Protein AF-A0A9Q2LB99-F1 (afdb_monomer_lite)

Structure (mmCIF, N/CA/C/O backbone):
data_AF-A0A9Q2LB99-F1
#
_entry.id   AF-A0A9Q2LB99-F1
#
loop_
_atom_site.group_PDB
_atom_site.id
_atom_site.type_symbol
_atom_site.label_atom_id
_atom_site.label_alt_id
_atom_site.label_comp_id
_atom_site.label_asym_id
_atom_site.label_entity_id
_atom_site.label_seq_id
_atom_site.pdbx_PDB_ins_code
_atom_site.Cartn_x
_atom_site.Cartn_y
_atom_site.Cartn_z
_atom_site.occupancy
_atom_site.B_iso_or_equiv
_atom_site.auth_seq_id
_atom_site.auth_comp_id
_atom_site.auth_asym_id
_atom_site.auth_atom_id
_atom_site.pdbx_PDB_model_num
ATOM 1 N N . MET A 1 1 ? 34.787 18.993 -24.298 1.00 51.38 1 MET A N 1
ATOM 2 C CA . MET A 1 1 ? 33.498 18.380 -23.935 1.00 51.38 1 MET A CA 1
ATOM 3 C C . MET A 1 1 ? 32.583 18.607 -25.123 1.00 51.38 1 MET A C 1
ATOM 5 O O . MET A 1 1 ? 32.182 19.742 -25.336 1.00 51.38 1 MET A O 1
ATOM 9 N N . SER A 1 2 ? 32.443 17.609 -25.991 1.00 49.34 2 SER A N 1
ATOM 10 C CA . SER A 1 2 ? 31.725 17.707 -27.271 1.00 49.34 2 SER A CA 1
ATOM 11 C C . SER A 1 2 ? 30.220 17.575 -27.046 1.00 49.34 2 SER A C 1
ATOM 13 O O . SER A 1 2 ? 29.806 16.781 -26.209 1.00 49.34 2 SER A O 1
ATOM 15 N N . ASP A 1 3 ? 29.398 18.306 -27.804 1.00 59.62 3 ASP A N 1
ATOM 16 C CA . ASP A 1 3 ? 27.926 18.249 -27.718 1.00 59.62 3 ASP A CA 1
ATOM 17 C C . ASP A 1 3 ? 27.359 16.819 -27.859 1.00 59.62 3 ASP A C 1
ATOM 19 O O . ASP A 1 3 ? 26.331 16.491 -27.270 1.00 59.62 3 ASP A O 1
ATOM 23 N N . VAL A 1 4 ? 28.091 15.934 -28.544 1.00 60.16 4 VAL A N 1
ATOM 24 C CA . VAL A 1 4 ? 27.773 14.506 -28.716 1.00 60.16 4 VAL A CA 1
ATOM 25 C C . VAL A 1 4 ? 27.783 13.731 -27.386 1.00 60.16 4 VAL A C 1
ATOM 27 O O . VAL A 1 4 ? 26.925 12.879 -27.176 1.00 60.16 4 VAL A O 1
ATOM 30 N N . ASP A 1 5 ? 28.679 14.066 -26.447 1.00 57.12 5 ASP A N 1
ATOM 31 C CA . ASP A 1 5 ? 28.749 13.416 -25.126 1.00 57.12 5 ASP A CA 1
ATOM 32 C C . ASP A 1 5 ? 27.571 13.815 -24.216 1.00 57.12 5 ASP A C 1
ATOM 34 O O . ASP A 1 5 ? 27.176 13.070 -23.317 1.00 57.12 5 ASP A O 1
ATOM 38 N N . ILE A 1 6 ? 26.985 15.000 -24.436 1.00 58.88 6 ILE A N 1
ATOM 39 C CA . ILE A 1 6 ? 25.828 15.478 -23.665 1.00 58.88 6 ILE A CA 1
ATOM 40 C C . ILE A 1 6 ? 24.530 14.837 -24.172 1.00 58.88 6 ILE A C 1
ATOM 42 O O . ILE A 1 6 ? 23.661 14.505 -23.361 1.00 58.88 6 ILE A O 1
ATOM 46 N N . GLU A 1 7 ? 24.397 14.622 -25.482 1.00 57.59 7 GLU A N 1
ATOM 47 C CA . GLU A 1 7 ? 23.252 13.923 -26.082 1.00 57.59 7 GLU A CA 1
ATOM 48 C C . GLU A 1 7 ? 23.172 12.461 -25.594 1.00 57.59 7 GLU A C 1
ATOM 50 O O . GLU A 1 7 ? 22.115 12.005 -25.145 1.00 57.59 7 GLU A O 1
ATOM 55 N N . ASP A 1 8 ? 24.316 11.766 -25.574 1.00 57.69 8 ASP A N 1
ATOM 56 C CA . ASP A 1 8 ? 24.423 10.351 -25.192 1.00 57.69 8 ASP A CA 1
ATOM 57 C C . ASP A 1 8 ? 24.264 10.122 -23.678 1.00 57.69 8 ASP A C 1
ATOM 59 O O . ASP A 1 8 ? 23.851 9.054 -23.240 1.00 57.69 8 ASP A O 1
ATOM 63 N N . SER A 1 9 ? 24.497 11.147 -22.846 1.00 59.38 9 SER A N 1
ATOM 64 C CA . SER A 1 9 ? 24.195 11.107 -21.406 1.00 59.38 9 SER A CA 1
ATOM 65 C C . SER A 1 9 ? 22.730 11.463 -21.092 1.00 59.38 9 SER A C 1
ATOM 67 O O . SER A 1 9 ? 22.159 10.976 -20.114 1.00 59.38 9 SER A O 1
ATOM 69 N N . ARG A 1 10 ? 22.060 12.263 -21.936 1.00 57.50 10 ARG A N 1
ATOM 70 C CA . ARG A 1 10 ? 20.634 12.623 -21.774 1.00 57.50 10 ARG A CA 1
ATOM 71 C C . ARG A 1 10 ? 19.684 11.484 -22.144 1.00 57.50 10 ARG A C 1
ATOM 73 O O . ARG A 1 10 ? 18.690 11.281 -21.443 1.00 57.50 10 ARG A O 1
ATOM 80 N N . ALA A 1 11 ? 19.990 10.717 -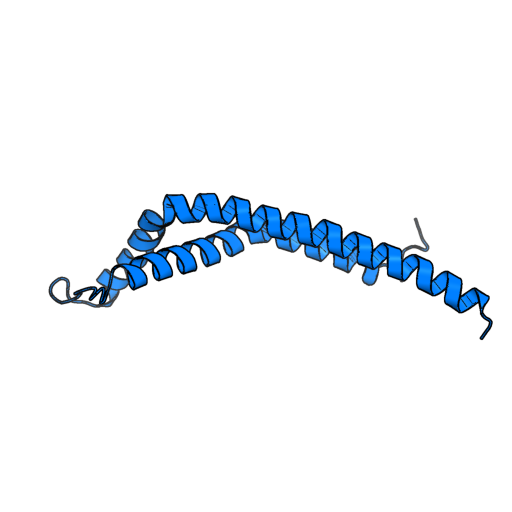23.189 1.00 60.59 11 ALA A N 1
ATOM 81 C CA . ALA A 1 11 ? 19.204 9.550 -23.596 1.00 60.59 11 ALA A CA 1
ATOM 82 C C . ALA A 1 11 ? 19.003 8.491 -22.472 1.00 60.59 11 ALA A C 1
ATOM 84 O O . ALA A 1 11 ? 17.855 8.112 -22.211 1.00 60.59 11 ALA A O 1
ATOM 85 N N . PRO A 1 12 ? 20.040 8.050 -21.725 1.00 66.00 12 PRO A N 1
ATOM 86 C CA . PRO A 1 12 ? 19.896 7.086 -20.633 1.00 66.00 12 PRO A CA 1
ATOM 87 C C . PRO A 1 12 ? 19.246 7.678 -19.374 1.00 66.00 12 PRO A C 1
ATOM 89 O O . PRO A 1 12 ? 18.603 6.942 -18.623 1.00 66.00 12 PRO A O 1
ATOM 92 N N . LEU A 1 13 ? 19.364 8.991 -19.132 1.00 62.53 13 LEU A N 1
ATOM 93 C CA . LEU A 1 13 ? 18.671 9.656 -18.019 1.00 62.53 13 LEU A CA 1
ATOM 94 C C . LEU A 1 13 ? 17.157 9.709 -18.250 1.00 62.53 13 LEU A C 1
ATOM 96 O O . LEU A 1 13 ? 16.383 9.430 -17.333 1.00 62.53 13 LEU A O 1
ATOM 100 N N . MET A 1 14 ? 16.728 9.988 -19.483 1.00 63.75 14 MET A N 1
ATOM 101 C CA . MET A 1 14 ? 15.309 9.966 -19.843 1.00 63.75 14 MET A CA 1
ATOM 102 C C . MET A 1 14 ? 14.705 8.563 -19.715 1.00 63.75 14 MET A C 1
ATOM 104 O O . MET A 1 14 ? 13.605 8.419 -19.179 1.00 63.75 14 MET A O 1
ATOM 108 N N . ALA A 1 15 ? 15.438 7.521 -20.119 1.00 67.75 15 ALA A N 1
ATOM 109 C CA . ALA A 1 15 ? 15.003 6.133 -19.954 1.00 67.75 15 ALA A CA 1
ATOM 110 C C . ALA A 1 15 ? 14.818 5.744 -18.472 1.00 67.75 15 ALA A C 1
ATOM 112 O O . ALA A 1 15 ? 13.817 5.123 -18.112 1.00 67.75 15 ALA A O 1
ATOM 113 N N . HIS A 1 16 ? 15.730 6.175 -17.595 1.00 70.31 16 HIS A N 1
ATOM 114 C CA . HIS A 1 16 ? 15.655 5.892 -16.160 1.00 70.31 16 HIS A CA 1
ATOM 115 C C . HIS A 1 16 ? 14.484 6.612 -15.459 1.00 70.31 16 HIS A C 1
ATOM 117 O O . HIS A 1 16 ? 13.827 6.043 -14.586 1.00 70.31 16 HIS A O 1
ATOM 123 N N . LEU A 1 17 ? 14.156 7.844 -15.868 1.00 75.25 17 LEU A N 1
ATOM 124 C CA . LEU A 1 17 ? 12.988 8.572 -15.349 1.00 75.25 17 LEU A CA 1
ATOM 125 C C . LEU A 1 17 ? 11.655 7.942 -15.790 1.00 75.25 17 LEU A C 1
ATOM 127 O O . LEU A 1 17 ? 10.696 7.897 -15.016 1.00 75.25 17 LEU A O 1
ATOM 131 N N . ILE A 1 18 ? 11.591 7.422 -17.018 1.00 77.56 18 ILE A N 1
ATOM 132 C CA . ILE A 1 18 ? 10.416 6.702 -17.537 1.00 77.56 18 ILE A CA 1
ATOM 133 C C . ILE A 1 18 ? 10.174 5.409 -16.748 1.00 77.56 18 ILE A C 1
ATOM 135 O O . ILE A 1 18 ? 9.034 5.086 -16.401 1.00 77.56 18 ILE A O 1
ATOM 139 N N . GLU A 1 19 ? 11.249 4.705 -16.411 1.00 78.88 19 GLU A N 1
ATOM 140 C CA . GLU A 1 19 ? 11.222 3.517 -15.568 1.00 78.88 19 GLU A CA 1
ATOM 141 C C . GLU A 1 19 ? 10.726 3.832 -14.144 1.00 78.88 19 GLU A C 1
ATOM 143 O O . GLU A 1 19 ? 9.835 3.139 -13.643 1.00 78.88 19 GLU A O 1
ATOM 148 N N . LEU A 1 20 ? 11.212 4.917 -13.525 1.00 80.50 20 LEU A N 1
ATOM 149 C CA . LEU A 1 20 ? 10.735 5.372 -12.212 1.00 80.50 20 LEU A CA 1
ATOM 150 C C . LEU A 1 20 ? 9.229 5.648 -12.217 1.00 80.50 20 LEU A C 1
ATOM 152 O O . LEU A 1 20 ? 8.522 5.201 -11.314 1.00 80.50 20 LEU A O 1
ATOM 156 N N . ARG A 1 21 ? 8.716 6.337 -13.244 1.00 88.44 21 ARG A N 1
ATOM 157 C CA . ARG A 1 21 ? 7.282 6.639 -13.350 1.00 88.44 21 ARG A CA 1
ATOM 158 C C . ARG A 1 21 ? 6.443 5.366 -13.383 1.00 88.44 21 ARG A C 1
ATOM 160 O O . ARG A 1 21 ? 5.459 5.268 -12.657 1.00 88.44 21 ARG A O 1
ATOM 167 N N . SER A 1 22 ? 6.822 4.403 -14.222 1.00 85.75 22 SER A N 1
ATOM 168 C CA . SER A 1 22 ? 6.089 3.138 -14.349 1.00 85.75 22 SER A CA 1
ATOM 169 C C . SER A 1 22 ? 6.041 2.392 -13.012 1.00 85.75 22 SER A C 1
ATOM 171 O O . SER A 1 22 ? 4.971 2.015 -12.541 1.00 85.75 22 SER A O 1
ATOM 173 N N . ARG A 1 23 ? 7.188 2.265 -12.340 1.00 87.38 23 ARG A N 1
ATOM 174 C CA . ARG A 1 23 ? 7.299 1.581 -11.042 1.00 87.38 23 ARG A CA 1
ATOM 175 C C . ARG A 1 23 ? 6.516 2.286 -9.942 1.00 87.38 23 ARG A C 1
ATOM 177 O O . ARG A 1 23 ? 5.845 1.625 -9.155 1.00 87.38 23 ARG A O 1
ATOM 184 N N . LEU A 1 24 ? 6.554 3.620 -9.914 1.00 88.94 24 LEU A N 1
ATOM 185 C CA . LEU A 1 24 ? 5.773 4.423 -8.977 1.00 88.94 24 LEU A CA 1
ATOM 186 C C . LEU A 1 24 ? 4.272 4.166 -9.151 1.00 88.94 24 LEU A C 1
ATOM 188 O O . LEU A 1 24 ? 3.579 3.969 -8.158 1.00 88.94 24 LEU A O 1
ATOM 192 N N . MET A 1 25 ? 3.781 4.102 -10.392 1.00 92.19 25 MET A N 1
ATOM 193 C CA . MET A 1 25 ? 2.376 3.790 -10.671 1.00 92.19 25 MET A CA 1
ATOM 194 C C . MET A 1 25 ? 1.981 2.409 -10.135 1.00 92.19 25 MET A C 1
ATOM 196 O O . MET A 1 25 ? 0.927 2.281 -9.518 1.00 92.19 25 MET A O 1
ATOM 200 N N . TRP A 1 26 ? 2.833 1.392 -10.307 1.00 91.25 26 TRP A N 1
ATOM 201 C CA . TRP A 1 26 ? 2.591 0.050 -9.764 1.00 91.25 26 TRP A CA 1
ATOM 202 C C . TRP A 1 26 ? 2.605 0.015 -8.232 1.00 91.25 26 TRP A C 1
ATOM 204 O O . TRP A 1 26 ? 1.728 -0.603 -7.632 1.00 91.25 26 TRP A O 1
ATOM 214 N N . SER A 1 27 ? 3.548 0.708 -7.589 1.00 92.06 27 SER A N 1
ATOM 215 C CA . SER A 1 27 ? 3.602 0.823 -6.125 1.00 92.06 27 SER A CA 1
ATOM 216 C C . SER A 1 27 ? 2.367 1.529 -5.565 1.00 92.06 27 SER A C 1
ATOM 218 O O . SER A 1 27 ? 1.774 1.062 -4.595 1.00 92.06 27 SER A O 1
ATOM 220 N N . VAL A 1 28 ? 1.936 2.625 -6.197 1.00 94.12 28 VAL A N 1
ATOM 221 C CA . VAL A 1 28 ? 0.715 3.346 -5.813 1.00 94.12 28 VAL A CA 1
ATOM 222 C C . VAL A 1 28 ? -0.517 2.466 -6.018 1.00 94.12 28 VAL A C 1
ATOM 224 O O . VAL A 1 28 ? -1.352 2.387 -5.122 1.00 94.12 28 VAL A O 1
ATOM 227 N N . ALA A 1 29 ? -0.616 1.751 -7.141 1.00 95.38 29 ALA A N 1
ATOM 228 C CA . ALA A 1 29 ? -1.715 0.821 -7.387 1.00 95.38 29 ALA A CA 1
ATOM 229 C C . ALA A 1 29 ? -1.779 -0.286 -6.320 1.00 95.38 29 ALA A C 1
ATOM 231 O O . ALA A 1 29 ? -2.858 -0.577 -5.809 1.00 95.38 29 ALA A O 1
ATOM 232 N N . ALA A 1 30 ? -0.633 -0.850 -5.923 1.00 95.25 30 ALA A N 1
ATOM 233 C CA . ALA A 1 30 ? -0.567 -1.844 -4.855 1.00 95.25 30 ALA A CA 1
ATOM 234 C C . ALA A 1 30 ? -1.054 -1.283 -3.509 1.00 95.25 30 ALA A C 1
ATOM 236 O O . ALA A 1 30 ? -1.844 -1.938 -2.831 1.00 95.25 30 ALA A O 1
ATOM 237 N N . ILE A 1 31 ? -0.650 -0.057 -3.150 1.00 95.81 31 ILE A N 1
ATOM 238 C CA . ILE A 1 31 ? -1.137 0.622 -1.939 1.00 95.81 31 ILE A CA 1
ATOM 239 C C . ILE A 1 31 ? -2.648 0.836 -2.014 1.00 95.81 31 ILE A C 1
ATOM 241 O O . ILE A 1 31 ? -3.333 0.547 -1.044 1.00 95.81 31 ILE A O 1
ATOM 245 N N . VAL A 1 32 ? -3.187 1.302 -3.145 1.00 96.31 32 VAL A N 1
ATOM 246 C CA . VAL A 1 32 ? -4.632 1.551 -3.306 1.00 96.31 32 VAL A CA 1
ATOM 247 C C . VAL A 1 32 ? -5.443 0.261 -3.163 1.00 96.31 32 VAL A C 1
ATOM 249 O O . VAL A 1 32 ? -6.462 0.251 -2.474 1.00 96.31 32 VAL A O 1
ATOM 252 N N . VAL A 1 33 ? -4.981 -0.840 -3.762 1.00 96.56 33 VAL A N 1
ATOM 253 C CA . VAL A 1 33 ? -5.637 -2.150 -3.634 1.00 96.56 33 VAL A CA 1
ATOM 254 C C . VAL A 1 33 ? -5.589 -2.640 -2.186 1.00 96.56 33 VAL A C 1
ATOM 256 O O . VAL A 1 33 ? -6.624 -3.005 -1.629 1.00 96.56 33 VAL A O 1
ATOM 259 N N . MET A 1 34 ? -4.415 -2.597 -1.549 1.00 96.19 34 MET A N 1
ATOM 260 C CA . MET A 1 34 ? -4.270 -3.001 -0.147 1.00 96.19 34 MET A CA 1
ATOM 261 C C . MET A 1 34 ? -5.051 -2.089 0.799 1.00 96.19 34 MET A C 1
ATOM 263 O O . MET A 1 34 ? -5.583 -2.562 1.797 1.00 96.19 34 MET A O 1
ATOM 267 N N . PHE A 1 35 ? -5.182 -0.807 0.469 1.00 95.88 35 PHE A N 1
ATOM 268 C CA . PHE A 1 35 ? -5.993 0.152 1.204 1.00 95.88 35 PHE A CA 1
ATOM 269 C C . PHE A 1 35 ? -7.471 -0.192 1.138 1.00 95.88 35 PHE A C 1
ATOM 271 O O . PHE A 1 35 ? -8.105 -0.211 2.183 1.00 95.88 35 PHE A O 1
ATOM 278 N N . GLY A 1 36 ? -8.009 -0.548 -0.031 1.00 95.25 36 GLY A N 1
ATOM 279 C CA . GLY A 1 36 ? -9.392 -1.021 -0.131 1.00 95.25 36 GLY A CA 1
ATOM 280 C C . GLY A 1 36 ? -9.662 -2.235 0.766 1.00 95.25 36 GLY A C 1
ATOM 281 O O . GLY A 1 36 ? -10.668 -2.269 1.471 1.00 95.25 36 GLY A O 1
ATOM 282 N N . ILE A 1 37 ? -8.724 -3.188 0.805 1.00 94.75 37 ILE A N 1
ATOM 283 C CA . ILE A 1 37 ? -8.814 -4.377 1.667 1.00 94.75 37 ILE A CA 1
ATOM 284 C C . ILE A 1 37 ? -8.732 -3.979 3.148 1.00 94.75 37 ILE A C 1
ATOM 286 O O . ILE A 1 37 ? -9.610 -4.331 3.929 1.00 94.75 37 ILE A O 1
ATOM 290 N N . CYS A 1 38 ? -7.718 -3.209 3.548 1.00 93.88 38 CYS A N 1
ATOM 291 C CA . CYS A 1 38 ? -7.532 -2.807 4.946 1.00 93.88 38 CYS A CA 1
ATOM 292 C C . CYS A 1 38 ? -8.646 -1.884 5.447 1.00 93.88 38 CYS A C 1
ATOM 294 O O . CYS A 1 38 ? -8.965 -1.913 6.629 1.00 93.88 38 CYS A O 1
ATOM 296 N N . PHE A 1 39 ? -9.229 -1.069 4.568 1.00 93.00 39 PHE A N 1
ATOM 297 C CA . PHE A 1 39 ? -10.353 -0.198 4.893 1.00 93.00 39 PHE A CA 1
ATOM 298 C C . PHE A 1 39 ? -11.624 -1.007 5.147 1.00 93.00 39 PHE A C 1
ATOM 300 O O . PHE A 1 39 ? -12.338 -0.719 6.101 1.00 93.00 39 PHE A O 1
ATOM 307 N N . TYR A 1 40 ? -11.867 -2.062 4.361 1.00 92.81 40 TYR A N 1
ATOM 308 C CA . TYR A 1 40 ? -12.974 -2.988 4.610 1.00 92.81 40 TYR A CA 1
ATOM 309 C C . TYR A 1 40 ? -12.841 -3.703 5.967 1.00 92.81 40 TYR A C 1
ATOM 311 O O . TYR A 1 40 ? -13.825 -3.829 6.685 1.00 92.81 40 TYR A O 1
ATOM 319 N N . PHE A 1 41 ? -11.623 -4.099 6.352 1.00 91.31 41 PHE A N 1
ATOM 320 C CA . PHE A 1 41 ? -11.331 -4.753 7.639 1.00 91.31 41 PHE A CA 1
ATOM 321 C C . PHE A 1 41 ? -10.873 -3.779 8.745 1.00 91.31 41 PHE A C 1
ATOM 323 O O . PHE A 1 41 ? -10.266 -4.199 9.733 1.00 91.31 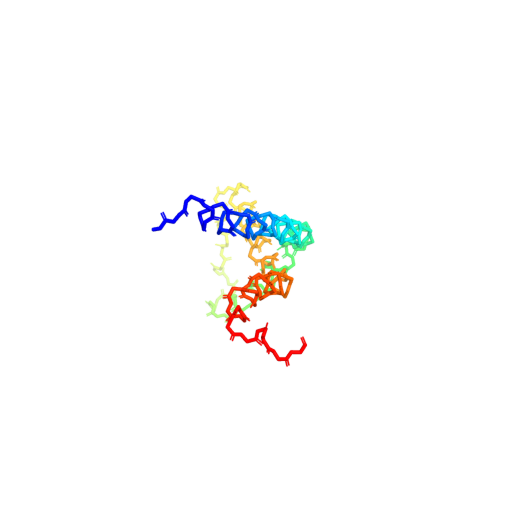41 PHE A O 1
ATOM 330 N N . ALA A 1 42 ? -11.116 -2.471 8.604 1.00 88.00 42 ALA A N 1
ATOM 331 C CA . ALA A 1 42 ? -10.565 -1.474 9.526 1.00 88.00 42 ALA A CA 1
ATOM 332 C C . ALA A 1 42 ? -11.086 -1.646 10.963 1.00 88.00 42 ALA A C 1
ATOM 334 O O . ALA A 1 42 ? -10.334 -1.436 11.912 1.00 88.00 42 ALA A O 1
ATOM 335 N N . GLU A 1 43 ? -12.346 -2.054 11.128 1.00 84.56 43 GLU A N 1
ATOM 336 C CA . GLU A 1 43 ? -12.949 -2.314 12.442 1.00 84.56 43 GLU A CA 1
ATOM 337 C C . GLU A 1 43 ? -12.284 -3.492 13.155 1.00 84.56 43 GLU A C 1
ATOM 339 O O . GLU A 1 43 ? -11.928 -3.380 14.327 1.00 84.56 43 GLU A O 1
ATOM 344 N N . ASP A 1 44 ? -12.033 -4.589 12.439 1.00 86.19 44 ASP A N 1
ATOM 345 C CA . ASP A 1 44 ? -11.370 -5.769 12.995 1.00 86.19 44 ASP A CA 1
ATOM 346 C C . ASP A 1 44 ? -9.934 -5.451 13.426 1.00 86.19 44 ASP A C 1
ATOM 348 O O . ASP A 1 44 ? -9.515 -5.800 14.531 1.00 86.19 44 ASP A O 1
ATOM 352 N N . ILE A 1 45 ? -9.187 -4.723 12.586 1.00 84.81 45 ILE A N 1
ATOM 353 C CA . ILE A 1 45 ? -7.821 -4.283 12.908 1.00 84.81 45 ILE A CA 1
ATOM 354 C C . ILE A 1 45 ? -7.837 -3.361 14.137 1.00 84.81 45 ILE A C 1
ATOM 356 O O . ILE A 1 45 ? -6.968 -3.468 15.005 1.00 84.81 45 ILE A O 1
ATOM 360 N N . PHE A 1 46 ? -8.828 -2.473 14.237 1.00 84.19 46 PHE A N 1
ATOM 361 C CA . PHE A 1 46 ? -8.972 -1.562 15.369 1.00 84.19 46 PHE A CA 1
ATOM 362 C C . PHE A 1 46 ? -9.279 -2.317 16.669 1.00 84.19 46 PHE A C 1
ATOM 364 O O . PHE A 1 46 ? -8.635 -2.065 17.686 1.00 84.19 46 PHE A O 1
ATOM 371 N N . ASN A 1 47 ? -10.179 -3.300 16.626 1.00 83.44 47 ASN A N 1
ATOM 372 C CA . ASN A 1 47 ? -10.518 -4.143 17.775 1.00 83.44 47 ASN A CA 1
ATOM 373 C C . ASN A 1 47 ? -9.320 -4.973 18.263 1.00 83.44 47 ASN A C 1
ATOM 375 O O . ASN A 1 47 ? -9.098 -5.091 19.470 1.00 83.44 47 ASN A O 1
ATOM 379 N N . ILE A 1 48 ? -8.494 -5.492 17.346 1.00 84.56 48 ILE A N 1
ATOM 380 C CA . ILE A 1 48 ? -7.242 -6.182 17.701 1.00 84.56 48 ILE A CA 1
ATOM 381 C C . ILE A 1 48 ? -6.282 -5.237 18.438 1.00 84.56 48 ILE A C 1
ATOM 383 O O . ILE A 1 48 ? -5.611 -5.661 19.378 1.00 84.56 48 ILE A O 1
ATOM 387 N N . LEU A 1 49 ? -6.223 -3.961 18.043 1.00 81.12 49 LEU A N 1
ATOM 388 C CA . LEU A 1 49 ? -5.406 -2.941 18.709 1.00 81.12 49 LEU A CA 1
ATOM 389 C C . LEU A 1 49 ? -5.950 -2.536 20.087 1.00 81.12 49 LEU A C 1
ATOM 391 O O . LEU A 1 49 ? -5.161 -2.203 20.973 1.00 81.12 49 LEU A O 1
ATOM 395 N N . LEU A 1 50 ? -7.269 -2.576 20.285 1.00 79.31 50 LEU A N 1
ATOM 396 C CA . LEU A 1 50 ? -7.893 -2.277 21.576 1.00 79.31 50 LEU A CA 1
ATOM 397 C C . LEU A 1 50 ? -7.613 -3.358 22.625 1.00 79.31 50 LEU A C 1
ATOM 399 O O . LEU A 1 50 ? -7.391 -3.027 23.786 1.00 79.31 50 LEU A O 1
ATOM 403 N N . TYR A 1 51 ? -7.520 -4.629 22.230 1.00 79.06 51 TYR A N 1
ATOM 404 C CA . TYR A 1 51 ? -7.275 -5.743 23.153 1.00 79.06 51 TYR A CA 1
ATOM 405 C C . TYR A 1 51 ? -6.041 -5.573 24.076 1.00 79.06 51 TYR A C 1
ATOM 407 O O . TYR A 1 51 ? -6.176 -5.700 25.298 1.00 79.06 51 TYR A O 1
ATOM 415 N N . PRO A 1 52 ? -4.823 -5.271 23.572 1.00 78.94 52 PRO A N 1
ATOM 416 C CA . PRO A 1 52 ? -3.669 -5.022 24.436 1.00 78.94 52 PRO A CA 1
ATOM 417 C C . PRO A 1 52 ? -3.790 -3.708 25.217 1.00 78.94 52 PRO A C 1
ATOM 419 O O . PRO A 1 52 ? -3.246 -3.612 26.317 1.00 78.94 52 PRO A O 1
ATOM 422 N N . TYR A 1 53 ? -4.497 -2.712 24.676 1.00 73.38 53 TYR A N 1
ATOM 423 C CA . TYR A 1 53 ? -4.704 -1.423 25.330 1.00 73.38 53 TYR A CA 1
ATOM 424 C C . TYR A 1 53 ? -5.595 -1.560 26.570 1.00 73.38 53 TYR A C 1
ATOM 426 O O . TYR A 1 53 ? -5.208 -1.115 27.648 1.00 73.38 53 TYR A O 1
ATOM 434 N N . GLU A 1 54 ? -6.717 -2.272 26.457 1.00 72.62 54 GLU A N 1
ATOM 435 C CA . GLU A 1 54 ? -7.610 -2.586 27.579 1.00 72.62 54 GLU A CA 1
ATOM 436 C C . GLU A 1 54 ? -6.898 -3.387 28.668 1.00 72.62 54 GLU A C 1
ATOM 438 O O . GLU A 1 54 ? -7.047 -3.123 29.861 1.00 72.62 54 GLU A O 1
ATOM 443 N N . ARG A 1 55 ? -6.060 -4.342 28.258 1.00 72.38 55 ARG A N 1
ATOM 444 C CA . ARG A 1 55 ? -5.292 -5.174 29.184 1.00 72.38 55 ARG A CA 1
ATOM 445 C C . ARG A 1 55 ? -4.188 -4.400 29.914 1.00 72.38 55 ARG A C 1
ATOM 447 O O . ARG A 1 55 ? -3.883 -4.736 31.055 1.00 72.38 55 ARG A O 1
ATOM 454 N N . ALA A 1 56 ? -3.582 -3.397 29.277 1.00 71.44 56 ALA A N 1
ATOM 455 C CA . ALA A 1 56 ? -2.525 -2.572 29.868 1.00 71.44 56 ALA A CA 1
ATOM 456 C C . ALA A 1 56 ? -3.065 -1.413 30.723 1.00 71.44 56 ALA A C 1
ATOM 458 O O . ALA A 1 56 ? -2.419 -1.016 31.689 1.00 71.44 56 ALA A O 1
ATOM 459 N N . ALA A 1 57 ? -4.242 -0.882 30.388 1.00 68.00 57 ALA A N 1
ATOM 460 C CA . ALA A 1 57 ? -4.875 0.229 31.098 1.00 68.00 57 ALA A CA 1
ATOM 461 C C . ALA A 1 57 ? -5.458 -0.158 32.472 1.00 68.00 57 ALA A C 1
ATOM 463 O O . ALA A 1 57 ? -5.828 0.723 33.241 1.00 68.00 57 ALA A O 1
ATOM 464 N N . GLY A 1 58 ? -5.484 -1.449 32.816 1.00 57.19 58 GLY A N 1
ATOM 465 C CA . GLY A 1 58 ? -5.618 -1.923 34.197 1.00 57.19 58 GLY A CA 1
ATOM 466 C C . GLY A 1 58 ? -7.001 -1.792 34.839 1.00 57.19 58 GLY A C 1
ATOM 467 O O . GLY A 1 58 ? -7.171 -2.283 35.949 1.00 57.19 58 GLY A O 1
ATOM 468 N N . ASP A 1 59 ? -7.985 -1.195 34.164 1.00 54.53 59 ASP A N 1
ATOM 469 C CA . ASP A 1 59 ? -9.310 -0.960 34.734 1.00 54.53 59 ASP A CA 1
ATOM 470 C C . ASP A 1 59 ? -10.386 -1.055 33.641 1.00 54.53 59 ASP A C 1
ATOM 472 O O . ASP A 1 59 ? -10.491 -0.193 32.765 1.00 54.53 59 ASP A O 1
ATOM 476 N N . GLN A 1 60 ? -11.173 -2.137 33.656 1.00 54.09 60 GLN A N 1
ATOM 477 C CA . GLN A 1 60 ? -12.225 -2.379 32.655 1.00 54.09 60 GLN A CA 1
ATOM 478 C C . GLN A 1 60 ? -13.391 -1.378 32.748 1.00 54.09 60 GLN A C 1
ATOM 480 O O . GLN A 1 60 ? -14.211 -1.312 31.837 1.00 54.09 60 GLN A O 1
ATOM 485 N N . GLU A 1 61 ? -13.468 -0.575 33.814 1.00 52.78 61 GLU A N 1
ATOM 486 C CA . GLU A 1 61 ? -14.607 0.314 34.071 1.00 52.78 61 GLU A CA 1
ATOM 487 C C . GLU A 1 61 ? -14.426 1.760 33.565 1.00 52.78 61 GLU A C 1
ATOM 489 O O . GLU A 1 61 ? -15.415 2.488 33.465 1.00 52.78 61 GLU A O 1
ATOM 494 N N . ASN A 1 62 ? -13.213 2.191 33.182 1.00 48.28 62 ASN A N 1
ATOM 495 C CA . ASN A 1 62 ? -12.937 3.609 32.875 1.00 48.28 62 ASN A CA 1
ATOM 496 C C . ASN A 1 62 ? -12.409 3.915 31.465 1.00 48.28 62 ASN A C 1
ATOM 498 O O . ASN A 1 62 ? -12.182 5.084 31.139 1.00 48.28 62 ASN A O 1
ATOM 502 N N . LEU A 1 63 ? -12.285 2.921 30.584 1.00 52.00 63 LEU A N 1
ATOM 503 C CA . LEU A 1 63 ? -11.952 3.147 29.174 1.00 52.00 63 LEU A CA 1
ATOM 504 C C . LEU A 1 63 ? -13.167 3.640 28.387 1.00 52.00 63 LEU A C 1
ATOM 506 O O . LEU A 1 63 ? -13.701 2.982 27.499 1.00 52.00 63 LEU A O 1
ATOM 510 N N . LYS A 1 64 ? -13.610 4.855 28.702 1.00 52.56 64 LYS A N 1
ATOM 511 C CA . LYS A 1 64 ? -14.500 5.592 27.814 1.00 52.56 64 LYS A CA 1
ATOM 512 C C . LYS A 1 64 ? -13.665 6.093 26.646 1.00 52.56 64 LYS A C 1
ATOM 514 O O . LYS A 1 64 ? -13.008 7.126 26.743 1.00 52.56 64 LYS A O 1
ATO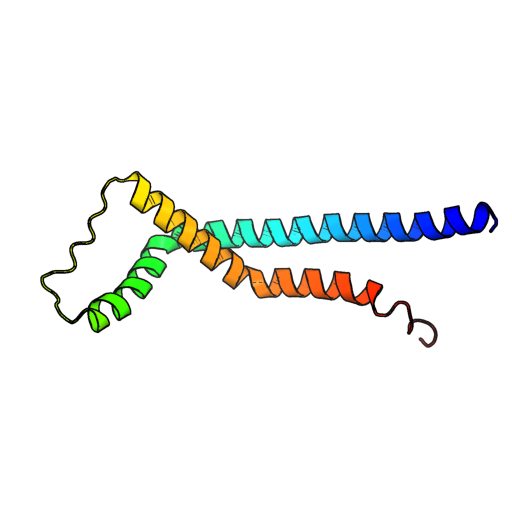M 519 N N . LEU A 1 65 ? -13.701 5.361 25.535 1.00 57.22 65 LEU A N 1
ATOM 520 C CA . LEU A 1 65 ? -13.342 5.898 24.226 1.00 57.22 65 LEU A CA 1
ATOM 521 C C . LEU A 1 65 ? -14.312 7.047 23.924 1.00 57.22 65 LEU A C 1
ATOM 523 O O . LEU A 1 65 ? -15.429 6.841 23.448 1.00 57.22 65 LEU A O 1
ATOM 527 N N . ILE A 1 66 ? -13.915 8.265 24.287 1.00 59.66 66 ILE A N 1
ATOM 528 C CA . ILE A 1 66 ? -14.666 9.475 23.966 1.00 59.66 66 ILE A CA 1
ATOM 529 C C . ILE A 1 66 ? -14.387 9.768 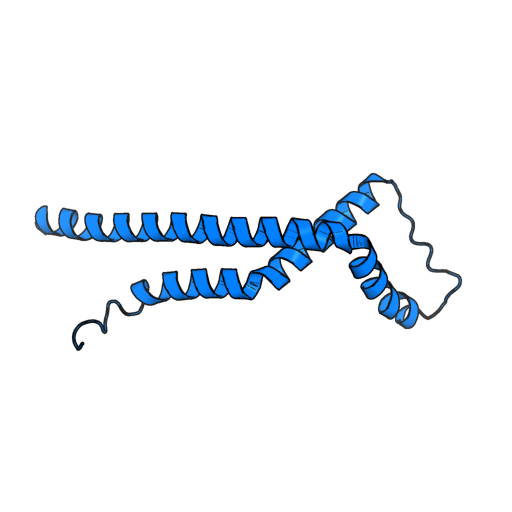22.497 1.00 59.66 66 ILE A C 1
ATOM 531 O O . ILE A 1 66 ? -13.396 10.405 22.151 1.00 59.66 66 ILE A O 1
ATOM 535 N N . PHE A 1 67 ? -15.257 9.267 21.627 1.00 57.22 67 PHE A N 1
ATOM 536 C CA . PHE A 1 67 ? -15.331 9.739 20.254 1.00 57.22 67 PHE A CA 1
ATOM 537 C C . PHE A 1 67 ? -16.076 11.071 20.280 1.00 57.22 67 PHE A C 1
ATOM 539 O O . PHE A 1 67 ? -17.294 11.113 20.451 1.00 57.22 67 PHE A O 1
ATOM 546 N N . THR A 1 68 ? -15.338 12.171 20.165 1.00 64.06 68 THR A N 1
ATOM 547 C CA . THR A 1 68 ? -15.880 13.534 20.264 1.00 64.06 68 THR A CA 1
ATOM 548 C C . THR A 1 68 ? -16.772 13.860 19.067 1.00 64.06 68 THR A C 1
ATOM 550 O O . THR A 1 68 ? -17.621 14.748 19.143 1.00 64.06 68 THR A O 1
ATOM 553 N N . ALA A 1 69 ? -16.615 13.122 17.961 1.00 68.19 69 ALA A N 1
ATOM 554 C CA . ALA A 1 69 ? -17.477 13.209 16.794 1.00 68.19 69 ALA A CA 1
ATOM 555 C C . ALA A 1 69 ? -17.361 11.986 15.863 1.00 68.19 69 ALA A C 1
ATOM 557 O O . ALA A 1 69 ? -16.298 11.361 15.797 1.00 68.19 69 ALA A O 1
ATOM 558 N N . PRO A 1 70 ? -18.390 11.702 15.039 1.00 71.19 70 PRO A N 1
ATOM 559 C CA . PRO A 1 70 ? -18.326 10.649 14.020 1.00 71.19 70 PRO A CA 1
ATOM 560 C C . PRO A 1 70 ? -17.185 10.856 13.011 1.00 71.19 70 PRO A C 1
ATOM 562 O O . PRO A 1 70 ? -16.658 9.879 12.479 1.00 71.19 70 PRO A O 1
ATOM 565 N N . GLN A 1 71 ? -16.737 12.103 12.788 1.00 77.38 71 GLN A N 1
ATOM 566 C CA . GLN A 1 71 ? -15.577 12.350 11.928 1.00 77.38 71 GLN A CA 1
ATOM 567 C C . GLN A 1 71 ? -14.277 11.755 12.486 1.00 77.38 71 GLN A C 1
ATOM 569 O O . GLN A 1 71 ? -13.445 11.290 11.713 1.00 77.38 71 GLN A O 1
ATOM 574 N N . GLU A 1 72 ? -14.086 11.737 13.809 1.00 79.44 72 GLU A N 1
ATOM 575 C CA . GLU A 1 72 ? -12.848 11.236 14.422 1.00 79.44 72 GLU A CA 1
ATOM 576 C C . GLU A 1 72 ? -12.718 9.730 14.227 1.00 79.44 72 GLU A C 1
ATOM 578 O O . GLU A 1 72 ? -11.633 9.235 13.915 1.00 79.44 72 GLU A O 1
ATOM 583 N N . TYR A 1 73 ? -13.839 9.016 14.331 1.00 81.06 73 TYR A N 1
ATOM 584 C CA . TYR A 1 73 ? -13.901 7.586 14.064 1.00 81.06 73 TYR A CA 1
ATOM 585 C C . TYR A 1 73 ? -13.522 7.276 12.609 1.00 81.06 73 TYR A C 1
ATOM 587 O O . TYR A 1 73 ? -12.613 6.483 12.360 1.00 81.06 73 TYR A O 1
ATOM 595 N N . PHE A 1 74 ? -14.114 7.996 11.650 1.00 85.56 74 PHE A N 1
ATOM 596 C CA . PHE A 1 74 ? -13.790 7.838 10.230 1.00 85.56 74 PHE A CA 1
ATOM 597 C C . PHE A 1 74 ? -12.313 8.134 9.925 1.00 85.56 74 PHE A C 1
ATOM 599 O O . PHE A 1 74 ? -11.642 7.344 9.263 1.00 85.56 74 PHE A O 1
ATOM 606 N N . PHE A 1 75 ? -11.764 9.242 10.437 1.00 87.75 75 PHE A N 1
ATOM 607 C CA . PHE A 1 75 ? -10.346 9.568 10.243 1.00 87.75 75 PHE A CA 1
ATOM 608 C C . PHE A 1 75 ? -9.410 8.541 10.891 1.00 87.75 75 PHE A C 1
ATOM 610 O O . PHE A 1 75 ? -8.308 8.320 10.387 1.00 87.75 75 PHE A O 1
ATOM 617 N N . THR A 1 76 ? -9.830 7.912 11.987 1.00 88.25 76 THR A N 1
ATOM 618 C CA . THR A 1 76 ? -9.063 6.850 12.647 1.00 88.25 76 THR A CA 1
ATOM 619 C C . THR A 1 76 ? -9.024 5.597 11.783 1.00 88.25 76 THR A C 1
ATOM 621 O O . THR A 1 76 ? -7.933 5.107 11.494 1.00 88.25 76 THR A O 1
ATOM 624 N N . GLN A 1 77 ? -10.178 5.140 11.284 1.00 88.00 77 GLN A N 1
ATOM 625 C CA . GLN A 1 77 ? -10.251 4.026 10.334 1.00 88.00 77 GLN A CA 1
ATOM 626 C C . GLN A 1 77 ? -9.442 4.316 9.065 1.00 88.00 77 GLN A C 1
ATOM 628 O O . GLN A 1 77 ? -8.683 3.465 8.610 1.00 88.00 77 GLN A O 1
ATOM 633 N N . LEU A 1 78 ? -9.528 5.541 8.534 1.00 91.50 78 LEU A N 1
ATOM 634 C CA . LEU A 1 78 ? -8.776 5.966 7.354 1.00 91.50 78 LEU A CA 1
ATOM 635 C C . LEU A 1 78 ? -7.262 5.865 7.573 1.00 91.50 78 LEU A C 1
ATOM 637 O O . LEU A 1 78 ? -6.551 5.290 6.748 1.00 91.50 78 LEU A O 1
ATOM 641 N N . LYS A 1 79 ? -6.759 6.409 8.689 1.00 91.25 79 LYS A N 1
ATOM 642 C CA . LYS A 1 79 ? -5.334 6.338 9.040 1.00 91.25 79 LYS A CA 1
ATOM 643 C C . LYS A 1 79 ? -4.896 4.893 9.248 1.00 91.25 79 LYS A C 1
ATOM 645 O O . LYS A 1 79 ? -3.869 4.496 8.707 1.00 91.25 79 LYS A O 1
ATOM 650 N N . LEU A 1 80 ? -5.675 4.112 9.991 1.00 92.50 80 LEU A N 1
ATOM 651 C CA . LEU A 1 80 ? -5.379 2.713 10.282 1.00 92.50 80 LEU A CA 1
ATOM 652 C C . LEU A 1 80 ? -5.289 1.882 8.999 1.00 92.50 80 LEU A C 1
ATOM 654 O O . LEU A 1 80 ? -4.303 1.179 8.787 1.00 92.50 80 LEU A O 1
ATOM 658 N N . ALA A 1 81 ? -6.274 2.028 8.113 1.00 94.00 81 ALA A N 1
ATOM 659 C CA . ALA A 1 81 ? -6.301 1.362 6.823 1.00 94.00 81 ALA A CA 1
ATOM 660 C C . ALA A 1 81 ? -5.122 1.779 5.940 1.00 94.00 81 ALA A C 1
ATOM 662 O O . ALA A 1 81 ? -4.522 0.926 5.296 1.00 94.00 81 ALA A O 1
ATOM 663 N N . LEU A 1 82 ? -4.744 3.062 5.934 1.00 94.44 82 LEU A N 1
ATOM 664 C CA . LEU A 1 82 ? -3.589 3.549 5.177 1.00 94.44 82 LEU A CA 1
ATOM 665 C C . LEU A 1 82 ? -2.272 2.960 5.694 1.00 94.44 82 LEU A C 1
ATOM 667 O O . LEU A 1 82 ? -1.454 2.496 4.900 1.00 94.44 82 LEU A O 1
ATOM 671 N N . PHE A 1 83 ? -2.073 2.938 7.013 1.00 94.00 83 PHE A N 1
ATOM 672 C CA . PHE A 1 83 ? -0.895 2.317 7.618 1.00 94.00 83 PHE A CA 1
ATOM 673 C C . PHE A 1 83 ? -0.842 0.811 7.340 1.00 94.00 83 PHE A C 1
ATOM 675 O O . PHE A 1 83 ? 0.199 0.311 6.911 1.00 94.00 83 PHE A O 1
ATOM 682 N N . GLY A 1 84 ? -1.963 0.105 7.512 1.00 93.94 84 GLY A N 1
ATOM 683 C CA . GLY A 1 84 ? -2.078 -1.315 7.175 1.00 93.94 84 GLY A CA 1
ATOM 684 C C . GLY A 1 84 ? -1.781 -1.575 5.699 1.00 93.94 84 GLY A C 1
ATOM 685 O O . GLY A 1 84 ? -0.984 -2.448 5.369 1.00 93.94 84 GLY A O 1
ATOM 686 N N . ALA A 1 85 ? -2.329 -0.754 4.804 1.00 95.44 85 ALA A N 1
ATOM 687 C CA . ALA A 1 85 ? -2.117 -0.874 3.369 1.00 95.44 85 ALA A CA 1
ATOM 688 C C . ALA A 1 85 ? -0.650 -0.752 2.981 1.00 95.44 85 ALA A C 1
ATOM 690 O O . ALA A 1 85 ? -0.157 -1.561 2.204 1.00 95.44 85 ALA A O 1
ATOM 691 N N . ILE A 1 86 ? 0.054 0.243 3.527 1.00 94.50 86 ILE A N 1
ATOM 692 C CA . ILE A 1 86 ? 1.484 0.438 3.275 1.00 94.50 86 ILE A CA 1
ATOM 693 C C . ILE A 1 86 ? 2.281 -0.749 3.821 1.00 94.50 86 ILE A C 1
ATOM 695 O O . ILE A 1 86 ? 3.191 -1.228 3.147 1.00 94.50 86 ILE A O 1
ATOM 699 N N . PHE A 1 87 ? 1.922 -1.251 5.004 1.00 94.56 87 PHE A N 1
ATOM 700 C CA . PHE A 1 87 ? 2.569 -2.412 5.607 1.00 94.56 87 PHE A CA 1
ATOM 701 C C . PHE A 1 87 ? 2.413 -3.672 4.744 1.00 94.56 87 PHE A C 1
ATOM 703 O O . PHE A 1 87 ? 3.401 -4.337 4.442 1.00 94.56 87 PHE A O 1
ATOM 710 N N . PHE A 1 88 ? 1.203 -3.972 4.267 1.00 94.06 88 PHE A N 1
ATOM 711 C CA . PHE A 1 88 ? 0.961 -5.127 3.396 1.00 94.06 88 PHE A CA 1
ATOM 712 C C . PHE A 1 88 ? 1.470 -4.927 1.964 1.00 94.06 88 PHE A C 1
ATOM 714 O O . PHE A 1 88 ? 1.902 -5.886 1.328 1.00 94.06 88 PHE A O 1
ATOM 721 N N . ALA A 1 89 ? 1.477 -3.694 1.454 1.00 94.56 89 ALA A N 1
ATOM 722 C CA . ALA A 1 89 ? 2.057 -3.361 0.154 1.00 94.56 89 ALA A CA 1
ATOM 723 C C . ALA A 1 89 ? 3.595 -3.313 0.184 1.00 94.56 89 ALA A C 1
ATOM 725 O O . ALA A 1 89 ? 4.222 -3.278 -0.878 1.00 94.56 89 ALA A O 1
ATOM 726 N N . PHE A 1 90 ? 4.217 -3.344 1.369 1.00 94.25 90 PHE A N 1
ATOM 727 C CA . PHE A 1 90 ? 5.664 -3.230 1.546 1.00 94.25 90 PHE A CA 1
ATOM 728 C C . PHE A 1 90 ? 6.486 -4.182 0.660 1.00 94.25 90 PHE A C 1
ATOM 730 O O . PHE A 1 90 ? 7.422 -3.694 0.030 1.00 94.25 90 PHE A O 1
ATOM 737 N N . PRO A 1 91 ? 6.162 -5.484 0.510 1.00 93.44 91 PRO A N 1
ATOM 738 C CA . PRO A 1 91 ? 6.938 -6.382 -0.349 1.00 93.44 91 PRO A CA 1
ATOM 739 C C . PRO A 1 91 ? 6.949 -5.938 -1.816 1.00 93.44 91 PRO A C 1
ATOM 741 O O . PRO A 1 91 ? 7.976 -6.021 -2.491 1.00 93.44 91 PRO A O 1
ATOM 744 N N . VAL A 1 92 ? 5.819 -5.416 -2.305 1.00 93.12 92 VAL A N 1
ATOM 745 C CA . VAL A 1 92 ? 5.698 -4.901 -3.673 1.00 93.12 92 VAL A CA 1
ATOM 746 C C . VAL A 1 92 ? 6.501 -3.615 -3.812 1.00 93.12 92 VAL A C 1
ATOM 748 O O . VAL A 1 92 ? 7.326 -3.509 -4.715 1.00 93.12 92 VAL A O 1
ATOM 751 N N . ILE A 1 93 ? 6.324 -2.666 -2.890 1.00 90.88 93 ILE A N 1
ATOM 752 C CA . ILE A 1 93 ? 7.050 -1.389 -2.893 1.00 90.88 93 ILE A CA 1
ATOM 753 C C . ILE A 1 93 ? 8.564 -1.637 -2.834 1.00 90.88 93 ILE A C 1
ATOM 755 O O . ILE A 1 93 ? 9.310 -1.084 -3.640 1.00 90.88 93 ILE A O 1
ATOM 759 N N . ALA A 1 94 ? 9.020 -2.509 -1.934 1.00 90.94 94 ALA A N 1
ATOM 760 C CA . ALA A 1 94 ? 10.425 -2.862 -1.773 1.00 90.94 94 ALA A CA 1
ATOM 761 C C . ALA A 1 94 ? 11.004 -3.511 -3.037 1.00 90.94 94 ALA A C 1
ATOM 763 O O . ALA A 1 94 ? 12.098 -3.142 -3.458 1.00 90.94 94 ALA A O 1
ATOM 764 N N . SER A 1 95 ? 10.266 -4.419 -3.686 1.00 89.12 95 SER A N 1
ATOM 765 C CA . SER A 1 95 ? 10.680 -5.018 -4.962 1.00 89.12 95 SER A CA 1
ATOM 766 C C . SER A 1 95 ? 10.816 -3.967 -6.074 1.00 89.12 95 SER A C 1
ATOM 768 O O . SER A 1 95 ? 11.827 -3.935 -6.783 1.00 89.12 95 SER A O 1
ATOM 770 N N . GLN A 1 96 ? 9.845 -3.054 -6.183 1.00 87.62 96 GLN A N 1
ATOM 771 C CA . GLN A 1 96 ? 9.865 -1.980 -7.179 1.00 87.62 96 GLN A CA 1
ATOM 772 C C . GLN A 1 96 ? 11.022 -0.998 -6.952 1.00 87.62 96 GLN A C 1
ATOM 774 O O . GLN A 1 96 ? 11.672 -0.596 -7.921 1.00 87.62 96 GLN A O 1
ATOM 779 N N . ILE A 1 97 ? 11.309 -0.660 -5.688 1.00 86.06 97 ILE A N 1
ATOM 780 C CA . ILE A 1 97 ? 12.449 0.179 -5.290 1.00 86.06 97 ILE A CA 1
ATOM 781 C C . ILE A 1 97 ? 13.770 -0.539 -5.569 1.00 86.06 97 ILE A C 1
ATOM 783 O O . ILE A 1 97 ? 14.648 0.042 -6.200 1.00 86.06 97 ILE A O 1
ATOM 787 N N . TYR A 1 98 ? 13.919 -1.799 -5.152 1.00 84.94 98 TYR A N 1
ATOM 788 C CA . TYR A 1 98 ? 15.149 -2.568 -5.360 1.00 84.94 98 TYR A CA 1
ATOM 789 C C . TYR A 1 98 ? 15.522 -2.616 -6.837 1.00 84.94 98 TYR A C 1
ATOM 791 O O . TYR A 1 98 ? 16.645 -2.298 -7.220 1.00 84.94 98 TYR A O 1
ATOM 799 N N . MET A 1 99 ? 14.555 -2.954 -7.684 1.00 79.50 99 MET A N 1
ATOM 800 C CA . MET A 1 99 ? 14.799 -3.092 -9.109 1.00 79.50 99 MET A CA 1
ATOM 801 C C . MET A 1 99 ? 14.982 -1.719 -9.800 1.00 79.50 99 MET A C 1
ATOM 803 O O . MET A 1 99 ? 15.513 -1.686 -10.904 1.00 79.50 99 MET A O 1
ATOM 807 N N . PHE A 1 100 ? 14.607 -0.595 -9.170 1.00 78.44 100 PHE A N 1
ATOM 808 C CA . PHE A 1 100 ? 14.962 0.762 -9.617 1.00 78.44 100 PHE A CA 1
ATOM 809 C C . PHE A 1 100 ? 16.391 1.150 -9.204 1.00 78.44 100 PHE A C 1
ATOM 811 O O . PHE A 1 100 ? 17.118 1.764 -9.981 1.00 78.44 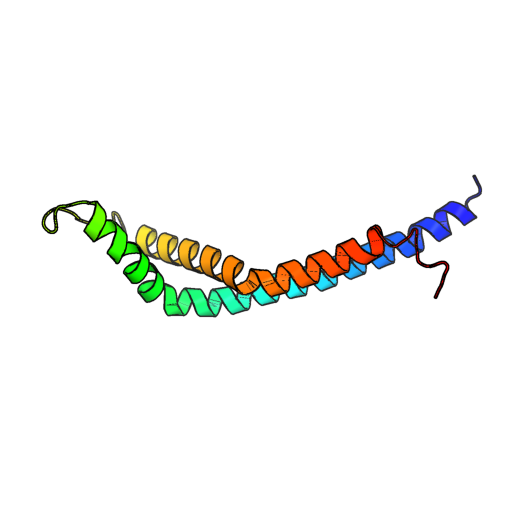100 PHE A O 1
ATOM 818 N N . VAL A 1 101 ? 16.819 0.764 -7.999 1.00 76.50 101 VAL A N 1
ATOM 819 C CA . VAL A 1 101 ? 18.159 1.070 -7.470 1.00 76.50 101 VAL A CA 1
ATOM 820 C C . VAL A 1 101 ? 19.238 0.187 -8.108 1.00 76.50 101 VAL A C 1
ATOM 822 O O . VAL A 1 101 ? 20.326 0.675 -8.411 1.00 76.50 101 VAL A O 1
ATOM 825 N N . ALA A 1 102 ? 18.939 -1.089 -8.374 1.00 74.56 102 ALA A N 1
ATOM 826 C CA . ALA A 1 102 ? 19.855 -2.042 -9.001 1.00 74.56 102 ALA A CA 1
ATOM 827 C C . ALA A 1 102 ? 20.518 -1.512 -10.297 1.00 74.56 102 ALA A C 1
ATOM 829 O O . ALA A 1 102 ? 21.746 -1.505 -10.367 1.00 74.56 102 ALA A O 1
ATOM 830 N N . PRO A 1 103 ? 19.797 -0.988 -11.308 1.00 62.41 103 PRO A N 1
ATOM 831 C CA . PRO A 1 103 ? 20.436 -0.446 -12.510 1.00 62.41 103 PRO A CA 1
ATOM 832 C C . PRO A 1 103 ? 21.276 0.815 -12.247 1.00 62.41 103 PRO A C 1
ATOM 834 O O . PRO A 1 103 ? 22.163 1.117 -13.041 1.00 62.41 103 PRO A O 1
ATOM 837 N N . GLY A 1 104 ? 21.035 1.551 -11.156 1.00 61.03 104 GLY A N 1
ATOM 838 C CA . GLY A 1 104 ? 21.836 2.716 -10.764 1.00 61.03 104 GLY A CA 1
ATOM 839 C C . GLY A 1 104 ? 23.179 2.349 -10.123 1.00 61.03 104 GLY A C 1
ATOM 840 O O . GLY A 1 104 ? 24.169 3.034 -10.368 1.00 61.03 104 GLY A O 1
ATOM 841 N N . LEU A 1 105 ? 23.225 1.255 -9.355 1.00 58.03 105 LEU A N 1
ATOM 842 C CA . LEU A 1 105 ? 24.421 0.798 -8.634 1.00 58.03 105 LEU A CA 1
ATOM 843 C C . LEU A 1 105 ? 25.286 -0.170 -9.466 1.00 58.03 105 LEU A C 1
ATOM 845 O O . LEU A 1 105 ? 26.508 -0.080 -9.449 1.00 58.03 105 LEU A O 1
ATOM 849 N N . TYR A 1 106 ? 24.662 -1.044 -10.266 1.00 52.56 106 TYR A N 1
ATOM 850 C CA . TYR A 1 106 ? 25.353 -2.034 -11.110 1.00 52.56 106 TYR A CA 1
ATOM 851 C C . TYR A 1 106 ? 25.807 -1.490 -12.477 1.00 52.56 106 TYR A C 1
ATOM 853 O O . TYR A 1 106 ? 26.303 -2.248 -13.314 1.00 52.56 106 TYR A O 1
ATOM 861 N N . LYS A 1 107 ? 25.704 -0.173 -12.716 1.00 51.78 107 LYS A N 1
ATOM 862 C CA . LYS A 1 107 ? 26.313 0.488 -13.888 1.00 51.78 107 LYS A CA 1
ATOM 863 C C . LYS A 1 107 ? 27.838 0.312 -13.948 1.00 51.78 107 LYS A C 1
ATOM 865 O O . LYS A 1 107 ? 28.403 0.452 -15.025 1.00 51.78 107 LYS A O 1
ATOM 870 N N . GLN A 1 108 ? 28.486 -0.036 -12.833 1.00 52.62 108 GLN A N 1
ATOM 871 C CA . GLN A 1 108 ? 29.921 -0.330 -12.775 1.00 52.62 108 GLN A CA 1
ATOM 872 C C . GLN A 1 108 ? 30.298 -1.811 -12.966 1.00 52.62 108 GLN A C 1
ATOM 874 O O . GLN A 1 108 ? 31.484 -2.085 -13.096 1.00 52.62 108 GLN A O 1
ATOM 879 N N . GLU A 1 109 ? 29.347 -2.754 -13.066 1.00 50.91 109 GLU A N 1
ATOM 880 C CA . GLU A 1 109 ? 29.673 -4.193 -13.217 1.00 50.91 109 GLU A CA 1
ATOM 881 C C . GLU A 1 109 ? 28.963 -4.917 -14.376 1.00 50.91 109 GLU A C 1
ATOM 883 O O . GLU A 1 109 ? 29.016 -6.139 -14.485 1.00 50.91 109 GLU A O 1
ATOM 888 N N . ARG A 1 110 ? 28.360 -4.196 -15.328 1.00 50.59 110 ARG A N 1
ATOM 889 C CA . ARG A 1 110 ? 27.898 -4.789 -16.602 1.00 50.59 110 ARG A CA 1
ATOM 890 C C . ARG A 1 110 ? 28.945 -4.671 -17.711 1.00 50.59 110 ARG A C 1
ATOM 892 O O . ARG A 1 110 ? 28.674 -4.159 -18.790 1.00 50.59 110 ARG A O 1
ATOM 899 N N . GLY A 1 111 ? 30.151 -5.146 -17.408 1.00 50.34 111 GLY A N 1
ATOM 900 C CA . GLY A 1 111 ? 31.239 -5.358 -18.367 1.00 50.34 111 GLY A CA 1
ATOM 901 C C . GLY A 1 111 ? 31.749 -6.802 -18.402 1.00 50.34 111 GLY A C 1
ATOM 902 O O . GLY A 1 111 ? 32.836 -7.033 -18.920 1.00 50.34 111 GLY A O 1
ATOM 903 N N . ALA A 1 112 ? 31.020 -7.762 -17.822 1.00 41.44 112 ALA A N 1
ATOM 904 C CA . ALA A 1 112 ? 31.456 -9.158 -17.775 1.00 41.44 112 ALA A CA 1
ATOM 905 C C . ALA A 1 112 ? 30.300 -10.170 -17.683 1.00 41.44 112 ALA A C 1
ATOM 907 O O . ALA A 1 112 ? 30.413 -11.107 -16.910 1.00 41.44 112 ALA A O 1
ATOM 908 N N . PHE A 1 113 ? 29.212 -9.994 -18.445 1.00 39.47 113 PHE A N 1
ATOM 909 C CA . PHE A 1 113 ? 28.344 -11.098 -18.892 1.00 39.47 113 PHE A CA 1
ATOM 910 C C . PHE A 1 113 ? 27.698 -10.740 -20.228 1.00 39.47 113 PHE A C 1
ATOM 912 O O . PHE A 1 113 ? 27.101 -9.640 -20.303 1.00 39.47 113 PHE A O 1
#

Secondary structure (DSSP, 8-state):
--HHHHHHHHHHHHHHHHHHHHHHHHHHHHHHHHHHHHHHTHHHHHHHHHHHHHHHS--TT--------HHHHHHHHHHHHHHHHHHHHHHHHHHHHHHHHHHHHGGGTTT--

pLDDT: mean 76.53, std 16.19, range [39.47, 96.56]

Radius of gyration: 23.21 Å; chains: 1; bounding box: 52×30×64 Å

Sequence (113 aa):
MSDVDIEDSRAPLMAHLIELRSRLMWSVAAIVVMFGICFYFAEDIFNILLYPYERAAGDQENLKLIFTAPQEYFFTQLKLALFGAIFFAFPVIASQI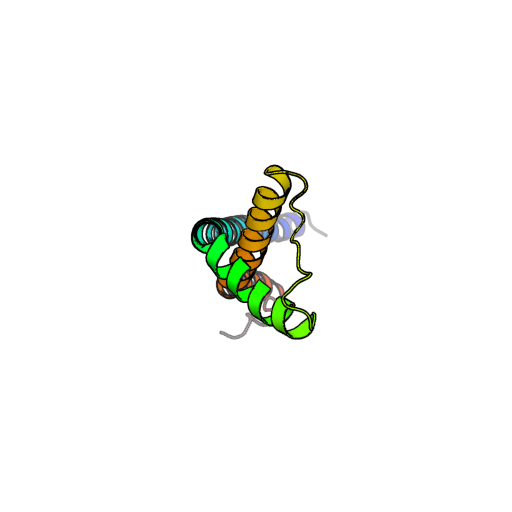YMFVAPGLYKQERGAF

Foldseek 3Di:
DDPVVVVVVVVVVVVLVVLVVVLVVQLVVQLVVQLVVQLVCLVVLVVVVVVVVCVVVPDVPPPPPPPVDPVVVVVSSNVRSSVRSCVVSVVSNVVSVCVSVCCVVCVVPVPPD